Protein AF-A0A966W4J8-F1 (afdb_monomer_lite)

Structure (mmCIF, N/CA/C/O backbone):
data_AF-A0A966W4J8-F1
#
_entry.id   AF-A0A966W4J8-F1
#
loop_
_atom_site.group_PDB
_atom_site.id
_atom_site.type_symbol
_atom_site.label_atom_id
_atom_site.label_alt_id
_atom_site.label_comp_id
_atom_site.label_asym_id
_atom_site.label_entity_id
_atom_site.label_seq_id
_atom_site.pdbx_PDB_ins_code
_atom_site.Cartn_x
_atom_site.Cartn_y
_atom_site.Cartn_z
_atom_site.occupancy
_atom_site.B_iso_or_equiv
_atom_site.auth_seq_id
_atom_site.auth_comp_id
_atom_site.auth_asym_id
_atom_site.auth_atom_id
_atom_site.pdbx_PDB_model_num
ATOM 1 N N . VAL A 1 1 ? -9.037 -3.903 6.506 1.00 84.44 1 VAL A N 1
ATOM 2 C CA . VAL A 1 1 ? -7.996 -3.950 7.564 1.00 84.44 1 VAL A CA 1
ATOM 3 C C . VAL A 1 1 ? -6.829 -4.799 7.087 1.00 84.44 1 VAL A C 1
ATOM 5 O O . VAL A 1 1 ? -7.056 -5.684 6.264 1.00 84.44 1 VAL A O 1
ATOM 8 N N . ALA A 1 2 ? -5.599 -4.539 7.534 1.00 84.94 2 ALA A N 1
ATOM 9 C CA . ALA A 1 2 ? -4.499 -5.478 7.299 1.00 84.94 2 ALA A CA 1
ATOM 10 C C . ALA A 1 2 ? -4.605 -6.637 8.302 1.00 84.94 2 ALA A C 1
ATOM 12 O O . ALA A 1 2 ? -4.778 -6.396 9.495 1.00 84.94 2 ALA A O 1
ATOM 13 N N . ILE A 1 3 ? -4.542 -7.875 7.809 1.00 88.44 3 ILE A N 1
ATOM 14 C CA . ILE A 1 3 ? -4.668 -9.095 8.629 1.00 88.44 3 ILE A CA 1
ATOM 15 C C . ILE A 1 3 ? -3.350 -9.862 8.758 1.00 88.44 3 ILE A C 1
ATOM 17 O O . ILE A 1 3 ? -3.202 -10.679 9.659 1.00 88.44 3 ILE A O 1
ATOM 21 N N . ALA A 1 4 ? -2.409 -9.639 7.839 1.00 86.19 4 ALA A N 1
ATOM 22 C CA . ALA A 1 4 ? -1.103 -10.278 7.864 1.00 86.19 4 ALA A CA 1
ATOM 23 C C . ALA A 1 4 ? -0.075 -9.435 7.113 1.00 86.19 4 ALA A C 1
ATOM 25 O O . ALA A 1 4 ? -0.379 -8.853 6.067 1.00 86.19 4 ALA A O 1
ATOM 26 N N . SER A 1 5 ? 1.158 -9.444 7.603 1.00 85.62 5 SER A N 1
ATOM 27 C CA . SER A 1 5 ? 2.321 -8.872 6.942 1.00 85.62 5 SER A CA 1
ATOM 28 C C . SER A 1 5 ? 3.489 -9.846 7.067 1.00 85.62 5 SER A C 1
ATOM 30 O O . SER A 1 5 ? 3.725 -10.419 8.125 1.00 85.62 5 SER A O 1
ATOM 32 N N . GLU A 1 6 ? 4.191 -10.084 5.964 1.00 85.69 6 GLU A N 1
ATOM 33 C CA . GLU A 1 6 ? 5.346 -10.981 5.912 1.00 85.69 6 GLU A CA 1
ATOM 34 C C . GLU A 1 6 ? 6.441 -10.349 5.053 1.00 85.69 6 GLU A C 1
ATOM 36 O O . GLU A 1 6 ? 6.196 -9.988 3.898 1.00 85.69 6 GLU A O 1
ATOM 41 N N . MET A 1 7 ? 7.668 -10.267 5.569 1.00 83.88 7 MET A N 1
ATOM 42 C CA . MET A 1 7 ? 8.836 -9.998 4.731 1.00 83.88 7 MET A CA 1
ATOM 43 C C . MET A 1 7 ? 9.335 -11.297 4.106 1.00 83.88 7 MET A C 1
ATOM 45 O O . MET A 1 7 ? 9.585 -12.284 4.796 1.00 83.88 7 MET A O 1
ATOM 49 N N . LYS A 1 8 ? 9.472 -11.303 2.781 1.00 83.50 8 LYS A N 1
ATOM 50 C CA . LYS A 1 8 ? 9.943 -12.453 2.009 1.00 83.50 8 LYS A CA 1
ATOM 51 C C . LYS A 1 8 ? 11.072 -12.041 1.079 1.00 83.50 8 LYS A C 1
ATOM 53 O O . LYS A 1 8 ? 11.037 -10.984 0.456 1.00 83.50 8 LYS A O 1
ATOM 58 N N . ALA A 1 9 ? 12.064 -12.912 0.935 1.00 82.44 9 ALA A N 1
ATOM 59 C CA . ALA A 1 9 ? 13.085 -12.745 -0.088 1.00 82.44 9 ALA A CA 1
ATOM 60 C C . ALA A 1 9 ? 12.462 -12.925 -1.482 1.00 82.44 9 ALA A C 1
ATOM 62 O O . ALA A 1 9 ? 11.619 -13.799 -1.709 1.00 82.44 9 ALA A O 1
ATOM 63 N N . THR A 1 10 ? 12.879 -12.092 -2.431 1.00 76.94 10 THR A N 1
ATOM 64 C CA . THR A 1 10 ? 12.523 -12.238 -3.847 1.00 76.94 10 THR A CA 1
ATOM 65 C C . THR A 1 10 ? 13.011 -13.587 -4.378 1.00 76.94 10 THR A C 1
ATOM 67 O O . THR A 1 10 ? 13.993 -14.145 -3.894 1.00 76.94 10 THR A O 1
ATOM 70 N N . LYS A 1 11 ? 12.348 -14.119 -5.413 1.00 70.81 11 LYS A N 1
ATOM 71 C CA . LYS A 1 11 ? 12.659 -15.443 -5.988 1.00 70.81 11 LYS A CA 1
ATOM 72 C C . LYS A 1 11 ? 14.120 -15.578 -6.456 1.00 70.81 11 LYS A C 1
ATOM 74 O O . LYS A 1 11 ? 14.654 -16.679 -6.474 1.00 70.81 11 LYS A O 1
ATOM 79 N N . ASN A 1 12 ? 14.761 -14.454 -6.782 1.00 69.75 12 ASN A N 1
ATOM 80 C CA . ASN A 1 12 ? 16.168 -14.374 -7.174 1.00 69.75 12 ASN A CA 1
ATOM 81 C C . ASN A 1 12 ? 17.148 -14.187 -5.999 1.00 69.75 12 ASN A C 1
ATOM 83 O O . ASN A 1 12 ? 18.342 -14.086 -6.247 1.00 69.75 12 ASN A O 1
ATOM 87 N N . ASN A 1 13 ? 16.683 -14.095 -4.745 1.00 69.19 13 ASN A N 1
ATOM 88 C CA . ASN A 1 13 ? 17.488 -13.741 -3.561 1.00 69.19 13 ASN A CA 1
ATOM 89 C C . ASN A 1 13 ? 18.259 -12.404 -3.664 1.00 69.19 13 ASN A C 1
ATOM 91 O O . ASN A 1 13 ? 19.047 -12.066 -2.791 1.00 69.19 13 ASN A O 1
ATOM 95 N N . THR A 1 14 ? 18.012 -11.600 -4.698 1.00 72.94 14 THR A N 1
ATOM 96 C CA . THR A 1 14 ? 18.672 -10.305 -4.932 1.00 72.94 14 THR A CA 1
ATOM 97 C C . THR A 1 14 ? 17.983 -9.141 -4.217 1.00 72.94 14 THR A C 1
ATOM 99 O O . THR A 1 14 ? 18.297 -7.982 -4.475 1.00 72.94 14 THR A O 1
ATOM 102 N N . GLY A 1 15 ? 16.990 -9.423 -3.377 1.00 79.44 15 GLY A N 1
ATOM 103 C CA . GLY A 1 15 ? 16.135 -8.413 -2.770 1.00 79.44 15 GLY A CA 1
ATOM 104 C C . GLY A 1 15 ? 15.061 -9.009 -1.872 1.00 79.44 15 GLY A C 1
ATOM 105 O O . GLY A 1 15 ? 14.873 -10.227 -1.844 1.00 79.44 15 GLY A O 1
ATOM 106 N N . GLU A 1 16 ? 14.331 -8.141 -1.185 1.00 85.50 16 GLU A N 1
ATOM 107 C CA . GLU A 1 16 ? 13.323 -8.453 -0.171 1.00 85.50 16 GLU A CA 1
ATOM 108 C C . GLU A 1 16 ? 12.041 -7.675 -0.496 1.00 85.50 16 GLU A C 1
ATOM 110 O O . GLU A 1 16 ? 12.084 -6.496 -0.864 1.00 85.50 16 GLU A O 1
ATOM 115 N N . TYR A 1 17 ? 10.887 -8.323 -0.369 1.00 87.50 17 TYR A N 1
ATOM 116 C CA . TYR A 1 17 ? 9.582 -7.697 -0.527 1.00 87.50 17 TYR A CA 1
ATOM 117 C C . TYR A 1 17 ? 8.729 -7.907 0.719 1.00 87.50 17 TYR A C 1
ATOM 119 O O . TYR A 1 17 ? 8.736 -8.970 1.336 1.00 87.50 17 TYR A O 1
ATOM 127 N N . LEU A 1 18 ? 7.964 -6.881 1.068 1.00 86.75 18 LEU A N 1
ATOM 128 C CA . LEU A 1 18 ? 6.943 -6.945 2.095 1.00 86.75 18 LEU A CA 1
ATOM 129 C C . LEU A 1 18 ? 5.626 -7.341 1.429 1.00 86.75 18 LEU A C 1
ATOM 131 O O . LEU A 1 18 ? 5.128 -6.633 0.550 1.00 86.75 18 LEU A O 1
ATOM 135 N N . GLN A 1 19 ? 5.075 -8.482 1.822 1.00 88.19 19 GLN A N 1
ATOM 136 C CA . GLN A 1 19 ? 3.742 -8.904 1.423 1.00 88.19 19 GLN A CA 1
ATOM 137 C C . GLN A 1 19 ? 2.751 -8.537 2.521 1.00 88.19 19 GLN A C 1
ATOM 139 O O . GLN A 1 19 ? 2.882 -9.004 3.648 1.00 88.19 19 GLN A O 1
ATOM 144 N N . ILE A 1 20 ? 1.749 -7.732 2.183 1.00 87.69 20 ILE A N 1
ATOM 145 C CA . ILE A 1 20 ? 0.673 -7.343 3.092 1.00 87.69 20 ILE A CA 1
ATOM 146 C C . ILE A 1 20 ? -0.626 -7.951 2.574 1.00 87.69 20 ILE A C 1
ATOM 148 O O . ILE A 1 20 ? -0.943 -7.858 1.387 1.00 87.69 20 ILE A O 1
ATOM 152 N N . THR A 1 21 ? -1.373 -8.593 3.464 1.00 89.56 21 THR A N 1
ATOM 153 C CA . THR A 1 21 ? -2.702 -9.123 3.170 1.00 89.56 21 THR A CA 1
ATOM 154 C C . THR A 1 21 ? -3.736 -8.228 3.822 1.00 89.56 21 THR A C 1
ATOM 156 O O . THR A 1 21 ? -3.794 -8.111 5.047 1.00 89.56 21 THR A O 1
ATOM 159 N N . PHE A 1 22 ? -4.569 -7.616 2.993 1.00 87.88 22 PHE A N 1
ATOM 160 C CA . PHE A 1 22 ? -5.716 -6.839 3.424 1.00 87.88 22 PHE A CA 1
ATOM 161 C C . PHE A 1 22 ? -6.986 -7.669 3.293 1.00 87.88 22 PHE A C 1
ATOM 163 O O . PHE A 1 22 ? -7.190 -8.360 2.297 1.00 87.88 22 PHE A O 1
ATOM 170 N N . GLU A 1 23 ? -7.862 -7.565 4.280 1.00 88.62 23 GLU A N 1
ATOM 171 C CA . GLU A 1 23 ? -9.215 -8.100 4.215 1.00 88.62 23 GLU A CA 1
ATOM 172 C C . GLU A 1 23 ? -10.223 -6.952 4.164 1.00 88.62 23 GLU A C 1
ATOM 174 O O . GLU A 1 23 ? -10.151 -5.986 4.940 1.00 88.62 23 GLU A O 1
ATOM 179 N N . ILE A 1 24 ? -11.158 -7.052 3.219 1.00 85.12 24 ILE A N 1
ATOM 180 C CA . ILE A 1 24 ? -12.271 -6.114 3.096 1.00 85.12 24 ILE A CA 1
ATOM 181 C C . ILE A 1 24 ? -13.315 -6.486 4.151 1.00 85.12 24 ILE A C 1
ATOM 183 O O . ILE A 1 24 ? -13.979 -7.514 4.044 1.00 85.12 24 ILE A O 1
ATOM 187 N N . VAL A 1 25 ? -13.464 -5.644 5.171 1.00 83.38 25 VAL A N 1
ATOM 188 C CA . VAL A 1 25 ? -14.411 -5.857 6.282 1.00 83.38 25 VAL A CA 1
ATOM 189 C C . VAL A 1 25 ? -15.786 -5.237 6.024 1.00 83.38 25 VAL A C 1
ATOM 191 O O . VAL A 1 25 ? -16.782 -5.693 6.586 1.00 83.38 25 VAL A O 1
ATOM 194 N N . GLU A 1 26 ? -15.857 -4.248 5.131 1.00 76.19 26 GLU A N 1
ATOM 195 C CA . GLU A 1 26 ? -17.059 -3.471 4.817 1.00 76.19 26 GLU A CA 1
ATOM 196 C C . GLU A 1 26 ? -17.181 -3.213 3.306 1.00 76.19 26 GLU A C 1
ATOM 198 O O . GLU A 1 26 ? -16.177 -3.128 2.598 1.00 76.19 26 GLU A O 1
ATOM 203 N N . GLY A 1 27 ? -18.418 -3.089 2.812 1.00 77.62 27 GLY A N 1
ATOM 204 C CA . GLY A 1 27 ? -18.742 -2.846 1.400 1.00 77.62 27 GLY A CA 1
ATOM 205 C C . GLY A 1 27 ? -19.218 -4.084 0.629 1.00 77.62 27 GLY A C 1
ATOM 206 O O . GLY A 1 27 ? -19.323 -5.185 1.167 1.00 77.62 27 GLY A O 1
ATOM 207 N N . GLU A 1 28 ? -19.493 -3.902 -0.665 1.00 76.62 28 GLU A N 1
ATOM 208 C CA . GLU A 1 28 ? -20.037 -4.937 -1.570 1.00 76.62 28 GLU A CA 1
ATOM 209 C C . GLU A 1 28 ? -19.075 -6.122 -1.800 1.00 76.62 28 GLU A C 1
ATOM 211 O O . GLU A 1 28 ? -19.445 -7.185 -2.295 1.00 76.62 28 GLU A O 1
ATOM 216 N N . HIS A 1 29 ? -17.808 -5.957 -1.425 1.00 78.75 29 HIS A N 1
ATOM 217 C CA . HIS A 1 29 ? -16.749 -6.951 -1.596 1.00 78.75 29 HIS A CA 1
ATOM 218 C C . HIS A 1 29 ? -16.209 -7.488 -0.265 1.00 78.75 29 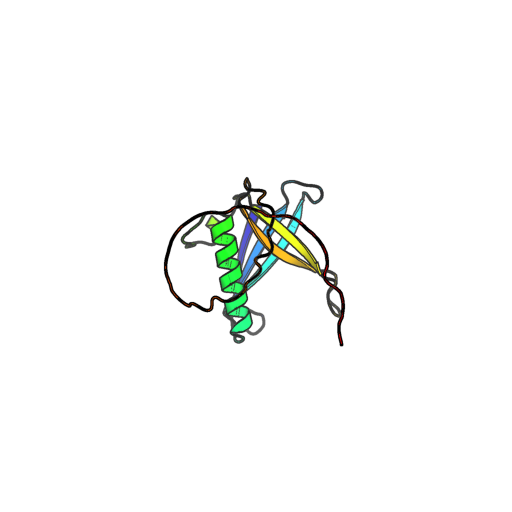HIS A C 1
ATOM 220 O O . HIS A 1 29 ? -15.077 -7.976 -0.207 1.00 78.75 29 HIS A O 1
ATOM 226 N N . LYS A 1 30 ? -17.016 -7.409 0.800 1.00 84.44 30 LYS A N 1
ATOM 227 C CA . LYS A 1 30 ? -16.682 -7.939 2.125 1.00 84.44 30 LYS A CA 1
ATOM 228 C C . LYS A 1 30 ? -16.229 -9.405 2.061 1.00 84.44 30 LYS A C 1
ATOM 230 O O . LYS A 1 30 ? -16.829 -10.224 1.370 1.00 84.44 30 LYS A O 1
ATOM 235 N N . GLY A 1 31 ? -15.166 -9.728 2.796 1.00 81.69 31 GLY A N 1
ATOM 236 C CA . GLY A 1 31 ? -14.564 -11.062 2.867 1.00 81.69 31 GLY A CA 1
ATOM 237 C C . GLY A 1 31 ? -13.561 -11.373 1.752 1.00 81.69 31 GLY A C 1
ATOM 238 O O . GLY A 1 31 ? -12.950 -12.442 1.765 1.00 81.69 31 GLY A O 1
ATOM 239 N N . ARG A 1 32 ? -13.343 -10.463 0.790 1.00 85.56 32 ARG A N 1
ATOM 240 C CA . ARG A 1 32 ? -12.256 -10.620 -0.185 1.00 85.56 32 ARG A CA 1
ATOM 241 C C . ARG A 1 32 ? -10.911 -10.268 0.443 1.00 85.56 32 ARG A C 1
ATOM 243 O O . ARG A 1 32 ? -10.780 -9.273 1.158 1.00 85.56 32 ARG A O 1
ATOM 250 N N . LYS A 1 33 ? -9.908 -11.078 0.107 1.00 86.69 33 LYS A N 1
ATOM 251 C CA . LYS A 1 33 ? -8.511 -10.873 0.488 1.00 86.69 33 LYS A CA 1
ATOM 252 C C . LYS A 1 33 ? -7.763 -10.231 -0.667 1.00 86.69 33 LYS A C 1
ATOM 254 O O . LYS A 1 33 ? -7.797 -10.736 -1.787 1.00 86.69 33 LYS A O 1
ATOM 259 N N . ILE A 1 34 ? -7.100 -9.123 -0.383 1.00 86.25 34 ILE A N 1
ATOM 260 C CA . ILE A 1 34 ? -6.279 -8.377 -1.326 1.00 86.25 34 ILE A CA 1
ATOM 261 C C . ILE A 1 34 ? -4.832 -8.540 -0.892 1.00 86.25 34 ILE A C 1
ATOM 263 O O . ILE A 1 34 ? -4.479 -8.264 0.253 1.00 86.25 34 ILE A O 1
ATOM 267 N N . PHE A 1 35 ? -4.000 -9.007 -1.814 1.00 86.56 35 PHE A N 1
ATOM 268 C CA . PHE A 1 35 ? -2.585 -9.229 -1.564 1.00 86.56 35 PHE A CA 1
ATOM 269 C C . PHE A 1 35 ? -1.786 -8.118 -2.219 1.00 86.56 35 PHE A C 1
ATOM 271 O O . PHE A 1 35 ? -1.840 -7.935 -3.434 1.00 86.56 35 PHE A O 1
ATOM 278 N N . GLU A 1 36 ? -1.006 -7.416 -1.416 1.00 85.31 36 GLU A N 1
ATOM 279 C CA . GLU A 1 36 ? -0.104 -6.380 -1.878 1.00 85.31 36 GLU A CA 1
ATOM 280 C C . GLU A 1 36 ? 1.341 -6.812 -1.674 1.00 85.31 36 GLU A C 1
ATOM 282 O O . GLU A 1 36 ? 1.703 -7.334 -0.622 1.00 85.31 36 GLU A O 1
ATOM 287 N N . ARG A 1 37 ? 2.180 -6.599 -2.689 1.00 86.50 37 ARG A N 1
ATOM 288 C CA . ARG A 1 37 ? 3.611 -6.906 -2.638 1.00 86.50 37 ARG A CA 1
ATOM 289 C C . ARG A 1 37 ? 4.411 -5.642 -2.896 1.00 86.50 37 ARG A C 1
ATOM 291 O O . ARG A 1 37 ? 4.431 -5.125 -4.013 1.00 86.50 37 ARG A O 1
ATOM 298 N N . LEU A 1 38 ? 5.095 -5.176 -1.862 1.00 84.75 38 LEU A N 1
ATOM 299 C CA . LEU A 1 38 ? 5.947 -3.996 -1.882 1.00 84.75 38 LEU A CA 1
ATOM 300 C C . LEU A 1 38 ? 7.401 -4.450 -1.956 1.00 84.75 38 LEU A C 1
ATOM 302 O O . LEU A 1 38 ? 7.930 -5.014 -1.005 1.00 84.75 38 LEU A O 1
ATOM 306 N N . ASN A 1 39 ? 8.057 -4.226 -3.091 1.00 85.44 39 ASN A N 1
ATOM 307 C CA . ASN A 1 39 ? 9.463 -4.587 -3.279 1.00 85.44 39 ASN A CA 1
ATOM 308 C C . ASN A 1 39 ? 10.368 -3.546 -2.607 1.00 85.44 39 ASN A C 1
ATOM 310 O O . ASN A 1 39 ? 10.847 -2.631 -3.269 1.00 85.44 39 ASN A O 1
ATOM 314 N N . ILE A 1 40 ? 10.562 -3.673 -1.293 1.00 82.75 40 ILE A N 1
ATOM 315 C CA . ILE A 1 40 ? 11.337 -2.723 -0.480 1.00 82.75 40 ILE A CA 1
ATOM 316 C C . ILE A 1 40 ? 12.815 -2.725 -0.880 1.00 82.75 40 ILE A C 1
ATOM 318 O O . ILE A 1 40 ? 13.456 -1.677 -0.882 1.00 82.75 40 ILE A O 1
ATOM 322 N N . ARG A 1 41 ? 13.347 -3.895 -1.245 1.00 80.50 41 ARG A N 1
ATOM 323 C CA . ARG A 1 41 ? 14.704 -4.052 -1.767 1.00 80.50 41 ARG A CA 1
ATOM 324 C C . ARG A 1 41 ? 14.679 -4.835 -3.060 1.00 80.50 41 ARG A C 1
ATOM 326 O O . ARG A 1 41 ? 14.215 -5.973 -3.094 1.00 80.50 41 ARG A O 1
ATOM 333 N N . ASN A 1 42 ? 15.192 -4.241 -4.125 1.00 80.31 42 ASN A N 1
ATOM 334 C CA . ASN A 1 42 ? 15.275 -4.882 -5.431 1.00 80.31 42 ASN A CA 1
ATOM 335 C C . ASN A 1 42 ? 16.426 -4.281 -6.240 1.00 80.31 42 ASN A C 1
ATOM 337 O O . ASN A 1 42 ? 16.759 -3.114 -6.079 1.00 80.31 42 ASN A O 1
ATOM 341 N N . ALA A 1 43 ? 16.981 -5.038 -7.186 1.00 79.94 43 ALA A N 1
ATOM 342 C CA . ALA A 1 43 ? 18.018 -4.521 -8.081 1.00 79.94 43 ALA A CA 1
ATOM 343 C C . ALA A 1 43 ? 17.527 -3.323 -8.924 1.00 79.94 43 ALA A C 1
ATOM 345 O O . ALA A 1 43 ? 18.314 -2.466 -9.322 1.00 79.94 43 ALA A O 1
ATOM 346 N N . ASN A 1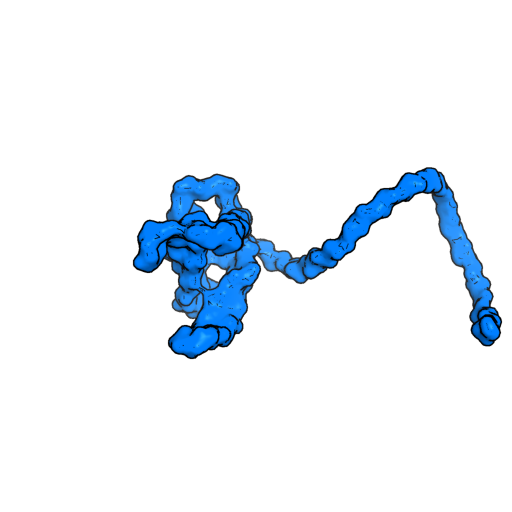 44 ? 16.218 -3.250 -9.195 1.00 83.94 44 ASN A N 1
ATOM 347 C CA . ASN A 1 44 ? 15.611 -2.138 -9.913 1.00 83.94 44 ASN A CA 1
ATOM 348 C C . ASN A 1 44 ? 15.189 -1.012 -8.952 1.00 83.94 44 ASN A C 1
ATOM 350 O O . ASN A 1 44 ? 14.151 -1.106 -8.291 1.00 83.94 44 ASN A O 1
ATOM 354 N N . LYS A 1 45 ? 15.949 0.089 -8.975 1.00 85.75 45 LYS A N 1
ATOM 355 C CA . LYS A 1 45 ? 15.701 1.312 -8.194 1.00 85.75 45 LYS A CA 1
ATOM 356 C C . LYS A 1 45 ? 14.301 1.900 -8.372 1.00 85.75 45 LYS A C 1
ATOM 358 O O . LYS A 1 45 ? 13.752 2.448 -7.423 1.00 85.75 45 LYS A O 1
ATOM 363 N N . THR A 1 46 ? 13.697 1.778 -9.555 1.00 86.94 46 THR A N 1
ATOM 364 C CA . THR A 1 46 ? 12.333 2.274 -9.798 1.00 86.94 46 THR A CA 1
ATOM 365 C C . THR A 1 46 ? 11.303 1.497 -8.983 1.00 86.94 46 THR A C 1
ATOM 367 O O . THR A 1 46 ? 10.370 2.085 -8.447 1.00 86.94 46 THR A O 1
ATOM 370 N N . ALA A 1 47 ? 11.475 0.179 -8.858 1.00 82.56 47 ALA A N 1
ATOM 371 C CA . ALA A 1 47 ? 10.577 -0.645 -8.056 1.00 82.56 47 ALA A CA 1
ATOM 372 C C . ALA A 1 47 ? 10.719 -0.338 -6.557 1.00 82.56 47 ALA A C 1
ATOM 374 O O . ALA A 1 47 ? 9.702 -0.263 -5.870 1.00 82.56 47 ALA A O 1
ATOM 375 N N . GLU A 1 48 ? 11.951 -0.113 -6.085 1.00 86.81 48 GLU A N 1
ATOM 376 C CA . GLU A 1 48 ? 12.226 0.299 -4.700 1.00 86.81 48 GLU A CA 1
ATOM 377 C C . GLU A 1 48 ? 11.576 1.653 -4.376 1.00 86.81 48 GLU A C 1
ATOM 379 O O . GLU A 1 48 ? 10.880 1.776 -3.371 1.00 86.81 48 GLU A O 1
ATOM 384 N N . ASP A 1 49 ? 11.735 2.660 -5.244 1.00 88.44 49 ASP A N 1
ATOM 385 C CA . ASP A 1 49 ? 11.139 3.991 -5.045 1.00 88.44 49 ASP A CA 1
ATOM 386 C C . ASP A 1 49 ? 9.603 3.935 -5.030 1.00 88.44 49 ASP A C 1
ATOM 388 O O . ASP A 1 49 ? 8.975 4.518 -4.143 1.00 88.44 49 ASP A O 1
ATOM 392 N N . ILE A 1 50 ? 8.988 3.170 -5.941 1.00 86.62 50 ILE A N 1
ATOM 393 C CA . ILE A 1 50 ? 7.535 2.952 -5.930 1.00 86.62 50 ILE A CA 1
ATOM 394 C C . ILE A 1 50 ? 7.110 2.277 -4.623 1.00 86.62 50 ILE A C 1
ATOM 396 O O . ILE A 1 50 ? 6.186 2.755 -3.970 1.00 86.62 50 ILE A O 1
ATOM 400 N N . ALA A 1 51 ? 7.795 1.209 -4.203 1.00 86.75 51 ALA A N 1
ATOM 401 C CA . ALA A 1 51 ? 7.462 0.498 -2.974 1.00 86.75 51 ALA A CA 1
ATOM 402 C C . ALA A 1 51 ? 7.589 1.396 -1.734 1.00 86.75 51 ALA A C 1
ATOM 404 O O . ALA A 1 51 ? 6.692 1.399 -0.892 1.00 86.75 51 ALA A O 1
ATOM 405 N N . GLN A 1 52 ? 8.645 2.210 -1.649 1.00 86.56 52 GLN A N 1
ATOM 406 C CA . GLN A 1 52 ? 8.860 3.137 -0.539 1.00 86.56 52 GLN A CA 1
ATOM 407 C C . GLN A 1 52 ? 7.791 4.238 -0.499 1.00 86.56 52 GLN A C 1
ATOM 409 O O . GLN A 1 52 ? 7.294 4.586 0.579 1.00 86.56 52 GLN A O 1
ATOM 414 N N . ARG A 1 53 ? 7.403 4.781 -1.662 1.00 87.88 53 ARG A N 1
ATOM 415 C CA . ARG A 1 53 ? 6.314 5.767 -1.771 1.00 87.88 53 ARG A CA 1
ATOM 416 C C . ARG A 1 53 ? 4.987 5.170 -1.329 1.00 87.88 53 ARG A C 1
ATOM 418 O O . ARG A 1 53 ? 4.283 5.794 -0.537 1.00 87.88 53 ARG A O 1
ATOM 425 N N . THR A 1 54 ? 4.682 3.963 -1.793 1.00 86.25 54 THR A N 1
ATOM 426 C CA . THR A 1 54 ? 3.460 3.234 -1.447 1.00 86.25 54 THR A CA 1
ATOM 427 C C . THR A 1 54 ? 3.407 2.903 0.043 1.00 86.25 54 THR A C 1
ATOM 429 O O . THR A 1 54 ? 2.415 3.218 0.696 1.00 86.25 54 THR A O 1
ATOM 432 N N . LEU A 1 55 ? 4.498 2.387 0.619 1.00 85.00 55 LEU A N 1
ATOM 433 C CA . LEU A 1 55 ? 4.609 2.150 2.061 1.00 85.00 55 LEU A CA 1
ATOM 434 C C . LEU A 1 55 ? 4.383 3.445 2.849 1.00 85.00 55 LEU A C 1
ATOM 436 O O . LEU A 1 55 ? 3.619 3.474 3.807 1.00 85.00 55 LEU A O 1
ATOM 440 N N . SER A 1 56 ? 4.982 4.549 2.402 1.00 85.75 56 SER A N 1
ATOM 441 C CA . SER A 1 56 ? 4.809 5.848 3.053 1.00 85.75 56 SER A CA 1
ATOM 442 C C . SER A 1 56 ? 3.375 6.385 2.937 1.00 85.75 56 SER A C 1
ATOM 444 O O . SER A 1 56 ? 2.937 7.145 3.802 1.00 85.75 56 SER A O 1
ATOM 446 N N . ALA A 1 57 ? 2.646 6.059 1.867 1.00 85.44 57 ALA A N 1
ATOM 447 C CA . ALA A 1 57 ? 1.233 6.408 1.716 1.00 85.44 57 ALA A CA 1
ATOM 448 C C . ALA A 1 57 ? 0.355 5.566 2.651 1.00 85.44 57 ALA A C 1
ATOM 450 O O . ALA A 1 57 ? -0.501 6.121 3.338 1.00 85.44 57 ALA A O 1
ATOM 451 N N . LEU A 1 58 ? 0.633 4.263 2.747 1.00 84.38 58 LEU A N 1
ATOM 452 C CA . LEU A 1 58 ? -0.035 3.357 3.677 1.00 84.38 58 LEU A CA 1
ATOM 453 C C . LEU A 1 58 ? 0.173 3.799 5.132 1.00 84.38 58 LEU A C 1
ATOM 455 O O . LEU A 1 58 ? -0.804 3.971 5.852 1.00 84.38 58 LEU A O 1
ATOM 459 N N . CYS A 1 59 ? 1.411 4.081 5.547 1.00 84.12 59 CYS A N 1
ATOM 460 C CA . CYS A 1 59 ? 1.718 4.567 6.897 1.00 84.12 59 CYS A CA 1
ATOM 461 C C . CYS A 1 59 ? 0.926 5.836 7.254 1.00 84.12 59 CYS A C 1
ATOM 463 O O . CYS A 1 59 ? 0.360 5.937 8.341 1.00 84.12 59 CYS A O 1
ATOM 465 N N . ARG A 1 60 ? 0.807 6.784 6.312 1.00 83.94 60 ARG A N 1
ATOM 466 C CA . ARG A 1 60 ? -0.005 8.000 6.497 1.00 83.94 60 ARG A CA 1
ATOM 467 C C . ARG A 1 60 ? -1.501 7.708 6.589 1.00 83.94 60 ARG A C 1
ATOM 469 O O . ARG A 1 60 ? -2.175 8.348 7.385 1.00 83.94 60 ARG A O 1
ATOM 476 N N . ALA A 1 61 ? -2.011 6.768 5.796 1.00 83.31 61 ALA A N 1
ATOM 477 C CA . ALA A 1 61 ? -3.418 6.372 5.834 1.00 83.31 61 ALA A CA 1
ATOM 478 C C . ALA A 1 61 ? -3.781 5.627 7.127 1.00 83.31 61 ALA A C 1
ATOM 480 O O . ALA A 1 61 ? -4.885 5.789 7.633 1.00 83.31 61 ALA A O 1
ATOM 481 N N . VAL A 1 62 ? -2.848 4.848 7.674 1.00 82.25 62 VAL A N 1
ATOM 482 C CA . VAL A 1 62 ? -3.003 4.139 8.952 1.00 82.25 62 VAL A CA 1
ATOM 483 C C . VAL A 1 62 ? -2.789 5.078 10.154 1.00 82.25 62 VAL A C 1
ATOM 485 O O . VAL A 1 62 ? -3.293 4.819 11.240 1.00 82.25 62 VAL A O 1
ATOM 488 N N . GLY A 1 63 ? -2.078 6.196 9.970 1.00 79.19 63 GLY A N 1
ATOM 489 C CA . GLY A 1 63 ? -1.755 7.149 11.040 1.00 79.19 63 GLY A CA 1
ATOM 490 C C . GLY A 1 63 ? -0.465 6.823 11.804 1.00 79.19 63 GLY A C 1
ATOM 491 O O . GLY A 1 63 ? -0.193 7.421 12.843 1.00 79.19 63 GLY A O 1
ATOM 492 N N . VAL A 1 64 ? 0.358 5.907 11.288 1.00 77.62 64 VAL A N 1
ATOM 493 C CA . VAL A 1 64 ? 1.640 5.510 11.887 1.00 77.62 64 VAL A CA 1
ATOM 494 C C . VAL A 1 64 ? 2.762 6.325 11.239 1.00 77.62 64 VAL A C 1
ATOM 496 O O . VAL A 1 64 ? 3.101 6.121 10.077 1.00 77.62 64 VAL A O 1
ATOM 499 N N . MET A 1 65 ? 3.345 7.281 11.970 1.00 70.69 65 MET A N 1
ATOM 500 C CA . MET A 1 65 ? 4.411 8.152 11.435 1.00 70.69 65 MET A CA 1
ATOM 501 C C . MET A 1 65 ? 5.783 7.467 11.359 1.00 70.69 65 MET A C 1
ATOM 503 O O . MET A 1 65 ? 6.595 7.819 10.504 1.00 70.69 65 MET A O 1
ATOM 507 N N . GLN A 1 66 ? 6.040 6.494 12.234 1.00 67.00 66 GLN A N 1
ATOM 508 C CA . GLN A 1 66 ? 7.230 5.647 12.210 1.00 67.00 66 GLN A CA 1
ATOM 509 C C . GLN A 1 66 ? 6.783 4.196 12.317 1.00 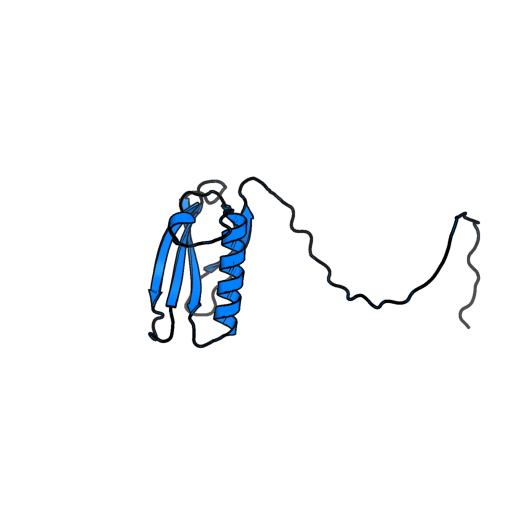67.00 66 GLN A C 1
ATOM 511 O O . GLN A 1 66 ? 6.265 3.778 13.348 1.00 67.00 66 GLN A O 1
ATOM 516 N N . LEU A 1 67 ? 6.946 3.458 11.223 1.00 66.94 67 LEU A N 1
ATOM 517 C CA . LEU A 1 67 ? 6.709 2.026 11.194 1.00 66.94 67 LEU A CA 1
ATOM 518 C C . LEU A 1 67 ? 7.976 1.332 11.696 1.00 66.94 67 LEU A C 1
ATOM 520 O O . LEU A 1 67 ? 8.968 1.291 10.968 1.00 66.94 67 LEU A O 1
ATOM 524 N N . SER A 1 68 ? 7.942 0.831 12.926 1.00 70.00 68 SER A N 1
ATOM 525 C CA . SER A 1 68 ? 9.012 -0.020 13.461 1.00 70.00 68 SER A CA 1
ATOM 526 C C . SER A 1 68 ? 8.712 -1.490 13.198 1.00 70.00 68 SER A C 1
ATOM 528 O O . SER A 1 68 ? 9.621 -2.243 12.864 1.00 70.00 68 SER A O 1
ATOM 530 N N . ASP A 1 69 ? 7.434 -1.863 13.282 1.00 73.94 69 ASP A N 1
ATOM 531 C CA . ASP A 1 69 ? 6.969 -3.231 13.086 1.00 73.94 69 ASP A CA 1
ATOM 532 C C . ASP A 1 69 ? 5.787 -3.280 12.120 1.00 73.94 69 ASP A C 1
ATOM 534 O O . ASP A 1 69 ? 4.872 -2.454 12.191 1.00 73.94 69 ASP A O 1
ATOM 538 N N . SER A 1 70 ? 5.784 -4.248 11.201 1.00 72.25 70 SER A N 1
ATOM 539 C CA . SER A 1 70 ? 4.718 -4.363 10.196 1.00 72.25 70 SER A CA 1
ATOM 540 C C . SER A 1 70 ? 3.372 -4.754 10.814 1.00 72.25 70 SER A C 1
ATOM 542 O O . SER A 1 70 ? 2.322 -4.425 10.259 1.00 72.25 70 SER A O 1
ATOM 544 N N . GLU A 1 71 ? 3.396 -5.357 12.005 1.00 76.50 71 GLU A N 1
ATOM 545 C CA . GLU A 1 71 ? 2.210 -5.657 12.812 1.00 76.50 71 GLU A CA 1
ATOM 546 C C . GLU A 1 71 ? 1.469 -4.401 13.284 1.00 76.50 71 GLU A C 1
ATOM 548 O O . GLU A 1 71 ? 0.261 -4.451 13.496 1.00 76.50 71 GLU A O 1
ATOM 553 N N . GLN A 1 72 ? 2.140 -3.246 13.370 1.00 77.12 72 GLN A N 1
ATOM 554 C CA . GLN A 1 72 ? 1.493 -1.981 13.744 1.00 77.12 72 GLN A CA 1
ATOM 555 C C . GLN A 1 72 ? 0.481 -1.493 12.698 1.00 77.12 72 GLN A C 1
ATOM 557 O O . GLN A 1 72 ? -0.291 -0.581 12.975 1.00 77.12 72 GLN A O 1
ATOM 562 N N . LEU A 1 73 ? 0.496 -2.064 11.489 1.00 77.62 73 LEU A N 1
ATOM 563 C CA . LEU A 1 73 ? -0.483 -1.774 10.440 1.00 77.62 73 LEU A CA 1
ATOM 564 C C . LEU A 1 73 ? -1.737 -2.653 10.561 1.00 77.62 73 LEU A C 1
ATOM 566 O O . LEU A 1 73 ? -2.724 -2.396 9.868 1.00 77.62 73 LEU A O 1
ATOM 570 N N . HIS A 1 74 ? -1.690 -3.711 11.377 1.00 83.00 74 HIS A N 1
ATOM 571 C CA . HIS A 1 74 ? -2.780 -4.672 11.512 1.00 83.00 74 HIS A CA 1
ATOM 572 C C . HIS A 1 74 ? -3.953 -4.093 12.301 1.00 83.00 74 HIS A C 1
ATOM 574 O O . HIS A 1 74 ? -3.785 -3.197 13.121 1.00 83.00 74 HIS A O 1
ATOM 580 N N . ASP A 1 75 ? -5.150 -4.609 12.019 1.00 76.88 75 ASP A N 1
ATOM 581 C CA . ASP A 1 75 ? -6.414 -4.245 12.684 1.00 76.88 75 ASP A CA 1
ATOM 582 C C . ASP A 1 75 ? -6.869 -2.780 12.518 1.00 76.88 75 ASP A C 1
ATOM 584 O O . ASP A 1 75 ? -7.962 -2.404 12.929 1.00 76.88 75 ASP A O 1
ATOM 588 N N . ILE A 1 76 ? -6.093 -1.945 11.823 1.00 81.75 76 ILE A N 1
ATOM 589 C CA . ILE A 1 76 ? -6.465 -0.550 11.589 1.00 81.75 76 ILE A CA 1
ATOM 590 C C . ILE A 1 76 ? -7.328 -0.449 10.319 1.00 81.75 76 ILE A C 1
ATOM 592 O O . ILE A 1 76 ? -6.948 -0.951 9.247 1.00 81.75 76 ILE A O 1
ATOM 596 N N . PRO A 1 77 ? -8.516 0.180 10.399 1.00 81.69 77 PRO A N 1
ATOM 597 C CA . PRO A 1 77 ? -9.364 0.379 9.237 1.00 81.69 77 PRO A CA 1
ATOM 598 C C . PRO A 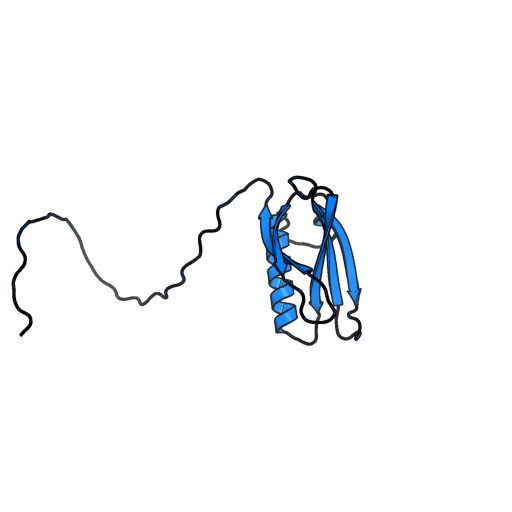1 77 ? -8.734 1.410 8.292 1.00 81.69 77 PRO A C 1
ATOM 600 O O . PRO A 1 77 ? -8.380 2.522 8.678 1.00 81.69 77 PRO A O 1
ATOM 603 N N . VAL A 1 78 ? -8.613 1.033 7.019 1.00 83.25 78 VAL A N 1
ATOM 604 C CA . VAL A 1 78 ? -8.123 1.890 5.933 1.00 83.25 78 VAL A CA 1
ATOM 605 C C . VAL A 1 78 ? -9.004 1.726 4.707 1.00 83.25 78 VAL A C 1
ATOM 607 O O . VAL A 1 78 ? -9.482 0.627 4.415 1.00 83.25 78 VAL A O 1
ATOM 610 N N . THR A 1 79 ? -9.190 2.818 3.975 1.00 84.00 79 THR A N 1
ATOM 611 C CA . THR A 1 79 ? -9.866 2.817 2.679 1.00 84.00 79 THR A CA 1
ATOM 612 C C . THR A 1 79 ? -8.828 2.577 1.589 1.00 84.00 79 THR A C 1
ATOM 614 O O . THR A 1 79 ? -7.832 3.300 1.509 1.00 84.00 79 THR A O 1
ATOM 617 N N . LEU A 1 80 ? -9.053 1.559 0.759 1.00 84.06 80 LEU A N 1
ATOM 618 C CA . LEU A 1 80 ? -8.169 1.177 -0.342 1.00 84.06 80 LEU A CA 1
ATOM 619 C C . LEU A 1 80 ? -8.871 1.461 -1.668 1.00 84.06 80 LEU A C 1
ATOM 621 O O . LEU A 1 80 ? -9.971 0.962 -1.904 1.00 84.06 80 LEU A O 1
ATOM 625 N N . GLU A 1 81 ? -8.228 2.220 -2.551 1.00 83.31 81 GLU A N 1
ATOM 626 C CA . GLU A 1 81 ? -8.687 2.358 -3.932 1.00 83.31 81 GLU A CA 1
ATOM 627 C C . GLU A 1 81 ? -8.105 1.201 -4.745 1.00 83.31 81 GLU A C 1
ATOM 629 O O . GLU A 1 81 ? -6.899 1.148 -4.978 1.00 83.31 81 GLU A O 1
ATOM 634 N N . ILE A 1 82 ? -8.946 0.245 -5.144 1.00 83.06 82 ILE A N 1
ATOM 635 C CA . ILE A 1 82 ? -8.523 -0.952 -5.878 1.00 83.06 82 ILE A CA 1
ATOM 636 C C . ILE A 1 82 ? -8.945 -0.808 -7.337 1.00 83.06 82 ILE A C 1
ATOM 638 O O . ILE A 1 82 ? -10.130 -0.687 -7.640 1.00 83.06 82 ILE A O 1
ATOM 642 N N . ALA A 1 83 ? -7.979 -0.882 -8.247 1.00 80.31 83 ALA A N 1
ATOM 643 C CA . ALA A 1 83 ? -8.226 -1.098 -9.662 1.00 80.31 83 ALA A CA 1
ATOM 644 C C . ALA A 1 83 ? -8.044 -2.583 -9.985 1.00 80.31 83 ALA A C 1
ATOM 646 O O . ALA A 1 83 ? -7.095 -3.221 -9.528 1.00 80.31 83 ALA A O 1
ATOM 647 N N . VAL A 1 84 ? -8.953 -3.141 -10.777 1.00 81.88 84 VAL A N 1
ATOM 648 C CA . VAL A 1 84 ? -8.753 -4.459 -11.378 1.00 81.88 84 VAL A CA 1
ATOM 649 C C . VAL A 1 84 ? -8.052 -4.224 -12.704 1.00 81.88 84 VAL A C 1
ATOM 651 O O . VAL A 1 84 ? -8.630 -3.619 -13.604 1.00 81.88 84 VAL A O 1
ATOM 654 N N . GLU A 1 85 ? -6.798 -4.648 -12.805 1.00 76.62 85 GLU A N 1
ATOM 655 C CA . GLU A 1 85 ? -6.078 -4.632 -14.074 1.00 76.62 85 GLU A CA 1
ATOM 656 C C . GLU A 1 85 ? -6.167 -6.018 -14.708 1.00 76.62 85 GLU A C 1
ATOM 658 O O . GLU A 1 85 ? -5.931 -7.040 -14.055 1.00 76.62 85 GLU A O 1
ATOM 663 N N . GLU A 1 86 ? -6.533 -6.053 -15.987 1.00 69.06 86 GLU A N 1
ATOM 664 C CA . GLU A 1 86 ? -6.512 -7.269 -16.790 1.00 69.06 86 GLU A CA 1
ATOM 665 C C . GLU A 1 86 ? -5.050 -7.718 -16.911 1.00 69.06 86 GLU A C 1
ATOM 667 O O . GLU A 1 86 ? -4.206 -7.014 -17.472 1.00 69.06 86 GLU A O 1
ATOM 672 N N . GLY A 1 87 ? -4.717 -8.849 -16.289 1.00 62.09 87 GLY A N 1
ATOM 673 C CA . GLY A 1 87 ? -3.348 -9.344 -16.266 1.00 62.09 87 GLY A CA 1
ATOM 674 C C . GLY A 1 87 ? -2.841 -9.640 -17.680 1.00 62.09 87 GLY A C 1
ATOM 675 O O . GLY A 1 87 ? -3.591 -10.049 -18.565 1.00 62.09 87 GLY A O 1
ATOM 676 N N . LYS A 1 88 ? -1.549 -9.391 -17.919 1.00 52.50 88 LYS A N 1
ATOM 677 C CA . LYS A 1 88 ? -0.915 -9.691 -19.209 1.00 52.50 88 LYS A CA 1
ATOM 678 C C . LYS A 1 88 ? -0.394 -11.127 -19.230 1.00 52.50 88 LYS A C 1
ATOM 680 O O . LYS A 1 88 ? 0.484 -11.480 -18.444 1.00 52.50 88 LYS A O 1
ATOM 685 N N . GLY A 1 89 ? -0.859 -11.908 -20.206 1.00 66.19 89 GLY A N 1
ATOM 686 C CA . GLY A 1 89 ? -0.354 -13.251 -20.500 1.00 66.19 89 GLY A CA 1
ATOM 687 C C . GLY A 1 89 ? -1.012 -14.340 -19.651 1.00 66.19 89 GLY A C 1
ATOM 688 O O . GLY A 1 89 ? -2.230 -14.431 -19.601 1.00 66.19 89 GLY A O 1
ATOM 689 N N . GLU A 1 90 ? -0.200 -15.178 -19.004 1.00 58.34 90 GLU A N 1
ATOM 690 C CA . GLU A 1 90 ? -0.645 -16.334 -18.199 1.00 58.34 90 GLU A CA 1
ATOM 691 C C . GLU A 1 90 ? -1.221 -15.938 -16.823 1.00 58.34 90 GLU A C 1
ATOM 693 O O . GLU A 1 90 ? -1.809 -16.748 -16.109 1.00 58.34 90 GLU A O 1
ATOM 698 N N . TYR A 1 91 ? -1.061 -14.672 -16.439 1.00 56.84 91 TYR A N 1
ATOM 699 C CA . TYR A 1 91 ? -1.563 -14.136 -15.183 1.00 56.84 91 TYR A CA 1
ATOM 700 C C . TYR A 1 91 ? -2.935 -13.501 -15.414 1.00 56.84 91 TYR A C 1
ATOM 702 O O . TYR A 1 91 ? -3.047 -12.544 -16.174 1.00 56.84 91 TYR A O 1
ATOM 710 N N . GLY A 1 92 ? -3.968 -14.037 -14.757 1.00 69.25 92 GLY A N 1
ATOM 711 C CA . GLY A 1 92 ? -5.333 -13.504 -14.797 1.00 69.25 92 GLY A CA 1
ATOM 712 C C . GLY A 1 92 ? -5.471 -12.102 -14.177 1.00 69.25 92 GLY A C 1
ATOM 713 O O . GLY A 1 92 ? -4.473 -11.515 -13.752 1.00 69.25 92 GLY A O 1
ATOM 714 N N . PRO A 1 93 ? -6.696 -11.547 -14.109 1.00 73.00 93 PRO A N 1
ATOM 715 C CA . PRO A 1 93 ? -6.940 -10.214 -13.558 1.00 73.00 93 PRO A CA 1
ATOM 716 C C . PRO A 1 93 ? -6.364 -10.076 -12.143 1.00 73.00 93 PRO A C 1
ATOM 718 O O . PRO A 1 93 ? -6.589 -10.934 -11.287 1.00 73.00 93 PRO A O 1
ATOM 721 N N . GLN A 1 94 ? -5.612 -8.999 -11.904 1.00 71.94 94 GLN A N 1
ATOM 722 C CA . GLN A 1 94 ? -4.973 -8.723 -10.617 1.00 71.94 94 GLN A CA 1
ATOM 723 C C . GLN A 1 94 ? -5.545 -7.458 -9.986 1.00 71.94 94 GLN A C 1
ATOM 725 O O . GLN A 1 94 ? -5.741 -6.432 -10.637 1.00 71.94 94 GLN A O 1
ATOM 730 N N . ASN A 1 95 ? -5.791 -7.532 -8.682 1.00 81.38 95 ASN A N 1
ATOM 731 C CA . ASN A 1 95 ? -6.158 -6.373 -7.884 1.00 81.38 95 ASN A CA 1
ATOM 732 C C . ASN A 1 95 ? -4.906 -5.531 -7.630 1.00 81.38 95 ASN A C 1
ATOM 734 O O . ASN A 1 95 ? -3.952 -6.006 -7.011 1.00 81.38 95 ASN A O 1
ATOM 738 N N . ARG A 1 96 ? -4.921 -4.280 -8.085 1.00 80.75 96 ARG A N 1
ATOM 739 C CA . ARG A 1 96 ? -3.848 -3.316 -7.863 1.00 80.75 96 ARG A CA 1
ATOM 740 C C . ARG A 1 96 ? -4.365 -2.143 -7.053 1.00 80.75 96 ARG A C 1
ATOM 742 O O . ARG A 1 96 ? -5.362 -1.521 -7.413 1.00 80.75 96 ARG A O 1
ATOM 749 N N . ILE A 1 97 ? -3.689 -1.841 -5.953 1.00 82.81 97 ILE A N 1
ATOM 750 C CA . ILE A 1 97 ? -4.067 -0.722 -5.097 1.00 82.81 97 ILE A CA 1
ATOM 751 C C . ILE A 1 97 ? -3.493 0.559 -5.708 1.00 82.81 97 ILE A C 1
ATOM 753 O O . ILE A 1 97 ? -2.295 0.671 -5.968 1.00 82.81 97 ILE A O 1
ATOM 757 N N . LYS A 1 98 ? -4.380 1.507 -6.010 1.00 79.75 98 LYS A N 1
ATOM 758 C CA . LYS A 1 98 ? -4.056 2.827 -6.560 1.00 79.75 98 LYS A CA 1
ATOM 759 C C . LYS A 1 98 ? -3.857 3.880 -5.479 1.00 79.75 98 LYS A C 1
ATOM 761 O O . LYS A 1 98 ? -3.108 4.830 -5.697 1.00 79.75 98 LYS A O 1
ATOM 766 N N . GLY A 1 99 ? -4.490 3.709 -4.321 1.00 79.50 99 GLY A N 1
ATOM 767 C CA . GLY A 1 99 ? -4.445 4.693 -3.248 1.00 79.50 99 GLY A CA 1
ATOM 768 C C . GLY A 1 99 ? -4.850 4.134 -1.891 1.00 79.50 99 GLY A C 1
ATOM 769 O O . GLY A 1 99 ? -5.564 3.137 -1.796 1.00 79.50 99 GLY A O 1
ATOM 770 N N . TYR A 1 100 ? -4.398 4.829 -0.848 1.00 83.75 100 TYR A N 1
ATOM 771 C CA . TYR A 1 100 ? -4.720 4.564 0.554 1.00 83.75 100 TYR A CA 1
ATOM 772 C C . TYR A 1 100 ? -5.289 5.841 1.151 1.00 83.75 100 TYR A C 1
ATOM 774 O O . TYR A 1 100 ? -4.768 6.932 0.909 1.00 83.75 100 TYR A O 1
ATOM 782 N N . SER A 1 101 ? -6.353 5.725 1.931 1.00 80.50 101 SER A N 1
ATOM 783 C CA . SER A 1 101 ? -6.943 6.846 2.661 1.00 80.50 101 SER A CA 1
ATOM 784 C C . SER A 1 101 ? -7.377 6.395 4.057 1.00 80.50 101 SER A C 1
ATOM 786 O O . SER A 1 101 ? -7.777 5.239 4.222 1.00 80.50 101 SER A O 1
ATOM 788 N N . PRO A 1 102 ? -7.283 7.266 5.076 1.00 79.50 102 PRO A N 1
ATOM 789 C CA . PRO A 1 102 ? -7.696 6.923 6.432 1.00 79.50 102 PRO A CA 1
ATOM 790 C C . PRO A 1 102 ? -9.194 6.606 6.472 1.00 79.50 102 PRO A C 1
ATOM 792 O O . PRO A 1 102 ? -10.006 7.324 5.880 1.00 79.50 102 PRO A O 1
ATOM 795 N N . AL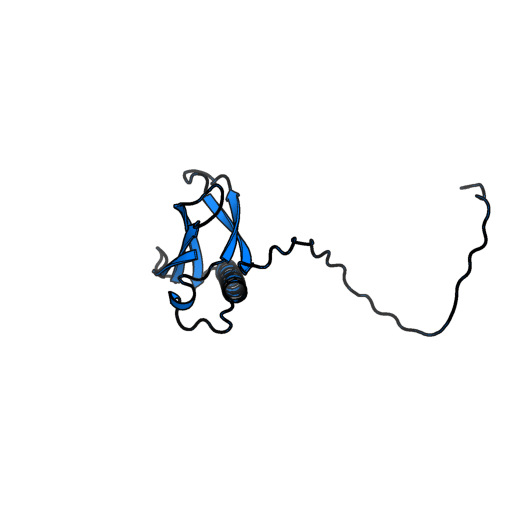A A 1 103 ? -9.573 5.524 7.158 1.00 70.06 103 ALA A N 1
ATOM 796 C CA . ALA A 1 103 ? -10.983 5.210 7.366 1.00 70.06 103 ALA A CA 1
ATOM 797 C C . ALA A 1 103 ? -11.617 6.318 8.217 1.00 70.06 103 ALA A C 1
ATOM 799 O O . ALA A 1 103 ? -11.223 6.544 9.357 1.00 70.06 103 ALA A O 1
ATOM 800 N N . GLY A 1 104 ? -12.548 7.064 7.623 1.00 63.34 104 GLY A N 1
ATOM 801 C CA . GLY A 1 104 ? -13.187 8.229 8.242 1.00 63.34 104 GLY A CA 1
ATOM 802 C C . GLY A 1 104 ? -12.996 9.540 7.479 1.00 63.34 104 GLY A C 1
ATOM 803 O O . GLY A 1 104 ? -13.735 10.487 7.733 1.00 63.34 104 GLY A O 1
ATOM 804 N N . GLN A 1 105 ? -12.083 9.603 6.502 1.00 48.56 105 GLN A N 1
ATOM 805 C CA . GLN A 1 105 ? -12.028 10.718 5.553 1.00 48.56 105 GLN A CA 1
ATOM 806 C C . GLN A 1 105 ? -12.267 10.203 4.137 1.00 48.56 105 GLN A C 1
ATOM 808 O O . GLN A 1 105 ? -11.338 9.916 3.386 1.00 48.56 105 GLN A O 1
ATOM 813 N N . SER A 1 106 ? -13.541 10.124 3.760 1.00 43.59 106 SER A N 1
ATOM 814 C CA . SER A 1 106 ? -13.962 10.121 2.360 1.00 43.59 106 SER A CA 1
ATOM 815 C C . SER A 1 106 ? -13.602 11.479 1.756 1.00 43.59 106 SER A C 1
ATOM 817 O O . SER A 1 106 ? -14.451 12.361 1.643 1.00 43.59 106 SER A O 1
ATOM 819 N N . GLN A 1 107 ? -12.325 11.709 1.453 1.00 45.59 107 GLN A N 1
ATOM 820 C CA . GLN A 1 107 ? -11.909 12.926 0.773 1.00 45.59 107 GLN A CA 1
ATOM 821 C C . GLN A 1 107 ? -11.962 12.673 -0.735 1.00 45.59 107 GLN A C 1
ATOM 823 O O . GLN A 1 107 ? -11.264 11.782 -1.221 1.00 45.59 107 GLN A O 1
ATOM 828 N N . PRO A 1 108 ? -12.790 13.415 -1.490 1.00 45.16 108 PRO A N 1
ATOM 829 C CA . PRO A 1 108 ? -12.805 13.308 -2.937 1.00 45.16 108 PRO A CA 1
ATOM 830 C C . PRO A 1 108 ? -11.421 13.689 -3.469 1.00 45.16 108 PRO A C 1
ATOM 832 O O . PRO A 1 108 ? -10.910 14.779 -3.210 1.00 45.16 108 PRO A O 1
ATOM 835 N N . HIS A 1 109 ? -10.812 12.766 -4.204 1.00 46.06 109 HIS A N 1
ATOM 836 C CA . HIS A 1 109 ? -9.606 12.985 -4.989 1.00 46.06 109 HIS A CA 1
ATOM 837 C C . HIS A 1 109 ? -9.830 14.164 -5.950 1.00 46.06 109 HIS A C 1
ATOM 839 O O . HIS A 1 109 ? -10.469 14.028 -6.989 1.00 46.06 109 HIS A O 1
ATOM 845 N N . THR A 1 110 ? -9.309 15.347 -5.619 1.00 45.03 110 THR A N 1
ATOM 846 C CA . THR A 1 110 ? -9.179 16.428 -6.597 1.00 45.03 110 THR A CA 1
ATOM 847 C C . THR A 1 110 ? -7.890 16.204 -7.394 1.00 45.03 110 THR A C 1
ATOM 849 O O . THR A 1 110 ? -6.812 16.075 -6.802 1.00 45.03 110 THR A O 1
ATOM 852 N N . PRO A 1 111 ? -7.951 16.112 -8.736 1.00 51.69 111 PRO A N 1
ATOM 853 C CA . PRO A 1 111 ? -6.753 15.980 -9.549 1.00 51.69 111 PRO A CA 1
ATOM 854 C C . PRO A 1 111 ? -5.903 17.243 -9.390 1.00 51.69 111 PRO A C 1
ATOM 856 O O . PRO A 1 111 ? -6.330 18.361 -9.680 1.00 51.69 111 PRO A O 1
ATOM 859 N N . ARG A 1 112 ? -4.681 17.056 -8.893 1.00 45.06 112 ARG A N 1
ATOM 860 C CA . ARG A 1 112 ? -3.697 18.121 -8.723 1.00 45.06 112 ARG A CA 1
ATOM 861 C C . ARG A 1 112 ? -3.136 18.487 -10.101 1.00 45.06 112 ARG A C 1
ATOM 863 O O . ARG A 1 112 ? -2.170 17.881 -10.554 1.00 45.06 112 ARG A O 1
ATOM 870 N N . THR A 1 113 ? -3.738 19.473 -10.763 1.00 44.00 113 THR A N 1
ATOM 871 C CA . THR A 1 113 ? -3.129 20.139 -11.922 1.00 44.00 113 THR A CA 1
ATOM 872 C C . THR A 1 113 ? -1.887 20.888 -11.449 1.00 44.00 113 THR A C 1
ATOM 874 O O . THR A 1 113 ? -1.971 21.911 -10.774 1.00 44.00 113 THR A O 1
ATOM 877 N N . SER A 1 114 ? -0.719 20.353 -11.783 1.00 54.78 114 SER A N 1
ATOM 878 C CA . SER A 1 114 ? 0.558 21.052 -11.706 1.00 54.78 114 SER A CA 1
ATOM 879 C C . SER A 1 114 ? 0.692 22.005 -12.895 1.00 54.78 114 SER A C 1
ATOM 881 O O . SER A 1 114 ? 0.731 21.549 -14.036 1.00 54.78 114 SER A O 1
ATOM 883 N N . ALA A 1 115 ? 0.825 23.303 -12.631 1.00 47.25 115 ALA A N 1
ATOM 884 C CA . ALA A 1 115 ? 1.389 24.265 -13.574 1.00 47.25 115 ALA A CA 1
ATOM 885 C C . ALA A 1 115 ? 2.481 25.076 -12.848 1.00 47.25 115 ALA A C 1
ATOM 887 O O . ALA A 1 115 ? 2.252 25.503 -11.713 1.00 47.25 115 ALA A O 1
ATOM 888 N N . PRO A 1 116 ? 3.683 25.227 -13.437 1.00 52.41 116 PRO A N 1
ATOM 889 C CA . PRO A 1 116 ? 4.827 25.834 -12.772 1.00 52.41 116 PRO A CA 1
ATOM 890 C C . PRO A 1 116 ? 4.689 27.355 -12.683 1.00 52.41 116 PRO A C 1
ATOM 892 O O . PRO A 1 116 ? 4.195 28.019 -13.591 1.00 52.41 116 PRO A O 1
ATOM 895 N N . ALA A 1 117 ? 5.174 27.891 -11.566 1.00 55.12 117 ALA A N 1
ATOM 896 C CA . ALA A 1 117 ? 5.331 29.312 -11.330 1.00 55.12 117 ALA A CA 1
ATOM 897 C C . ALA A 1 117 ? 6.466 29.886 -12.192 1.00 55.12 117 ALA A C 1
ATOM 899 O O . ALA A 1 117 ? 7.598 29.406 -12.137 1.00 55.12 117 ALA A O 1
ATOM 900 N N . TYR A 1 118 ? 6.180 30.971 -12.905 1.00 46.75 118 TYR A N 1
ATOM 901 C CA . TYR A 1 118 ? 7.172 31.979 -13.265 1.00 46.75 118 TYR A CA 1
ATOM 902 C C . TYR A 1 118 ? 6.800 33.266 -12.534 1.00 46.75 118 TYR A C 1
ATOM 904 O O . TYR A 1 118 ? 5.706 33.808 -12.687 1.00 46.75 118 TYR A O 1
ATOM 912 N N . ALA A 1 119 ? 7.718 33.697 -11.677 1.00 51.09 119 ALA A N 1
ATOM 913 C CA . ALA A 1 119 ? 7.654 34.931 -10.924 1.00 51.09 119 ALA A CA 1
ATOM 914 C C . ALA A 1 119 ? 7.877 36.142 -11.839 1.00 51.09 119 ALA A C 1
ATOM 916 O O . ALA A 1 119 ? 8.793 36.129 -12.658 1.00 51.09 119 ALA A O 1
ATOM 917 N N . ALA A 1 120 ? 7.127 37.219 -11.616 1.00 41.06 120 ALA A N 1
ATOM 918 C CA . ALA A 1 120 ? 7.632 38.576 -11.788 1.00 41.06 120 ALA A CA 1
ATOM 919 C C . ALA A 1 120 ? 6.806 39.548 -10.937 1.00 41.06 120 ALA A C 1
ATOM 921 O O . ALA A 1 120 ? 5.579 39.531 -10.938 1.00 41.06 120 ALA A O 1
ATOM 922 N N . ALA A 1 121 ? 7.531 40.353 -10.169 1.00 44.62 121 ALA A N 1
ATOM 923 C CA . ALA A 1 121 ? 7.061 41.376 -9.255 1.00 44.62 121 ALA A CA 1
ATOM 924 C C . ALA A 1 121 ? 6.198 42.457 -9.930 1.00 44.62 121 ALA A C 1
ATOM 926 O O . ALA A 1 121 ? 6.459 42.831 -11.069 1.00 44.62 121 ALA A O 1
ATOM 927 N N . SER A 1 122 ? 5.276 43.059 -9.171 1.00 43.50 122 SER A N 1
ATOM 928 C CA . SER A 1 122 ? 5.358 44.460 -8.702 1.00 43.50 122 SER A CA 1
ATOM 929 C C . SER A 1 122 ? 3.987 45.139 -8.537 1.00 43.50 122 SER A C 1
ATOM 931 O O . SER A 1 122 ? 3.132 45.078 -9.404 1.00 43.50 122 SER A O 1
ATOM 933 N N . ASN A 1 123 ? 3.863 45.820 -7.391 1.00 42.28 123 ASN A N 1
ATOM 934 C CA . ASN A 1 123 ? 3.071 47.020 -7.100 1.00 42.28 123 ASN A CA 1
ATOM 935 C C . ASN A 1 123 ? 1.546 47.055 -7.336 1.00 42.28 123 ASN A C 1
ATOM 937 O O . ASN A 1 123 ? 1.064 47.108 -8.455 1.00 42.28 123 ASN A O 1
ATOM 941 N N . GLY A 1 124 ? 0.835 47.297 -6.226 1.00 40.00 124 GLY A N 1
ATOM 942 C CA . GLY A 1 124 ? -0.033 48.474 -6.131 1.00 40.00 124 GLY A CA 1
ATOM 943 C C . GLY A 1 124 ? -1.501 48.295 -6.515 1.00 40.00 124 GLY A C 1
ATOM 944 O O . GLY A 1 124 ? -1.856 48.345 -7.678 1.00 40.00 124 GLY A O 1
ATOM 945 N N . GLY A 1 125 ? -2.350 48.208 -5.489 1.00 39.78 125 GLY A N 1
ATOM 946 C CA . GLY A 1 125 ? -3.502 49.100 -5.339 1.00 39.78 125 GLY A CA 1
ATOM 947 C C . GLY A 1 125 ? -4.630 49.086 -6.383 1.00 39.78 125 GLY A C 1
ATOM 948 O O . GLY A 1 125 ? -4.517 49.657 -7.453 1.00 39.78 125 GLY A O 1
ATOM 949 N N . GLN A 1 126 ? -5.795 48.647 -5.897 1.00 42.28 126 GLN A N 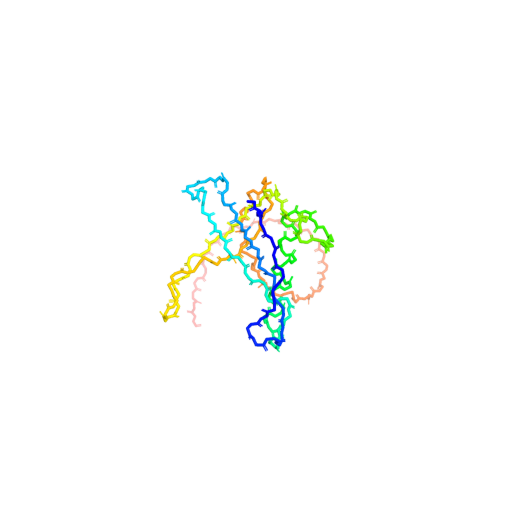1
ATOM 950 C CA . GLN A 1 126 ? -7.079 49.357 -6.020 1.00 42.28 126 GLN A CA 1
ATOM 951 C C . GLN A 1 126 ? -7.893 49.240 -7.330 1.00 42.28 126 GLN A C 1
ATOM 953 O O . GLN A 1 126 ? -7.632 49.874 -8.339 1.00 42.28 126 GLN A O 1
ATOM 958 N N . GLN A 1 127 ? -9.022 48.538 -7.152 1.00 41.91 127 GLN A N 1
ATOM 959 C CA . GLN A 1 127 ? -10.392 48.921 -7.535 1.00 41.91 127 GLN A CA 1
ATOM 960 C C . GLN A 1 127 ? -10.852 48.800 -9.004 1.00 41.91 127 GLN A C 1
ATOM 962 O O . GLN A 1 127 ? -10.407 49.480 -9.917 1.00 41.91 127 GLN A O 1
ATOM 967 N N . ALA A 1 128 ? -11.886 47.964 -9.159 1.00 45.56 128 ALA A N 1
ATOM 968 C CA . ALA A 1 128 ? -12.868 47.940 -10.248 1.00 45.56 128 ALA A CA 1
ATOM 969 C C . ALA A 1 128 ? -13.649 49.285 -10.318 1.00 45.56 128 ALA A C 1
ATOM 971 O O . ALA A 1 128 ? -13.670 49.977 -9.295 1.00 45.56 128 ALA A O 1
ATOM 972 N N . PRO A 1 129 ? -14.354 49.661 -11.418 1.00 49.88 129 PRO A N 1
ATOM 973 C CA . PRO A 1 129 ? -15.477 48.882 -11.959 1.00 49.88 129 PRO A CA 1
ATOM 974 C C . PRO A 1 129 ? -15.681 48.899 -13.498 1.00 49.88 129 PRO A C 1
ATOM 976 O O . PRO A 1 129 ? -15.235 49.772 -14.228 1.00 49.88 129 PRO A O 1
ATOM 979 N N . GLN A 1 130 ? -16.424 47.887 -13.951 1.00 52.22 130 GLN A N 1
ATOM 980 C CA . GLN A 1 130 ? -17.207 47.774 -15.187 1.00 52.22 130 GLN A CA 1
ATOM 981 C C . GLN A 1 130 ? -17.585 49.063 -15.950 1.00 52.22 130 GLN A C 1
ATOM 983 O O . GLN A 1 130 ? -18.234 49.950 -15.402 1.00 52.22 130 GLN A O 1
ATOM 988 N N . VAL A 1 131 ? -17.367 49.034 -17.273 1.00 42.94 131 VAL A N 1
ATOM 989 C CA . VAL A 1 131 ? -18.239 49.681 -18.267 1.00 42.94 131 VAL A CA 1
ATOM 990 C C . VAL A 1 131 ? -18.513 48.732 -19.431 1.00 42.94 131 VAL A C 1
ATOM 992 O O . VAL A 1 131 ? -17.638 48.025 -19.926 1.00 42.94 131 VAL A O 1
ATOM 995 N N . ALA A 1 132 ? -19.784 48.703 -19.801 1.00 50.88 132 ALA A N 1
ATOM 996 C CA . ALA A 1 132 ? -20.363 47.922 -20.870 1.00 50.88 132 ALA A CA 1
ATOM 997 C C . ALA A 1 132 ? -19.977 48.432 -22.271 1.00 50.88 132 ALA A C 1
ATOM 999 O O . ALA A 1 132 ? -19.610 49.590 -22.454 1.00 50.88 132 ALA A O 1
ATOM 1000 N N . SER A 1 133 ? -20.235 47.550 -23.239 1.00 50.94 133 SER A N 1
ATOM 1001 C CA . SER A 1 133 ? -20.713 47.826 -24.600 1.00 50.94 133 SER A CA 1
ATOM 1002 C C . SER A 1 133 ? -19.766 47.579 -25.778 1.00 50.94 133 SER A C 1
ATOM 1004 O O . SER A 1 133 ? -18.838 48.321 -26.079 1.00 50.94 133 SER A O 1
ATOM 1006 N N . THR A 1 134 ? -20.248 46.608 -26.560 1.00 57.81 134 THR A N 1
ATOM 1007 C CA . THR A 1 134 ? -20.244 46.459 -28.024 1.00 57.81 134 THR A CA 1
ATOM 1008 C C . THR A 1 134 ? -19.008 45.906 -28.754 1.00 57.81 134 THR A C 1
ATOM 1010 O O . THR A 1 134 ? -17.890 46.369 -28.550 1.00 57.81 134 THR A O 1
ATOM 1013 N N . PRO A 1 135 ? -19.223 44.921 -29.660 1.00 56.94 135 PRO A N 1
ATOM 1014 C CA . PRO A 1 135 ? -18.178 44.265 -30.435 1.00 56.94 135 PRO A CA 1
ATOM 1015 C C . PRO A 1 135 ? -17.750 45.126 -31.631 1.00 56.94 135 PRO A C 1
ATOM 1017 O O . PRO A 1 135 ? -18.582 45.642 -32.379 1.00 56.94 135 PRO A O 1
ATOM 1020 N N . VAL A 1 136 ? -16.437 45.245 -31.837 1.00 52.72 136 VAL A N 1
ATOM 1021 C CA . VAL A 1 136 ? -15.830 46.055 -32.898 1.00 52.72 136 VAL A CA 1
ATOM 1022 C C . VAL A 1 136 ? -15.166 45.141 -33.948 1.00 52.72 136 VAL A C 1
ATOM 1024 O O . VAL A 1 136 ? -14.094 44.582 -33.759 1.00 52.72 136 VAL A O 1
ATOM 1027 N N . TRP A 1 137 ? -15.930 44.874 -35.007 1.00 55.50 137 TRP A N 1
ATOM 1028 C CA . TRP A 1 137 ? -15.561 44.552 -36.392 1.00 55.50 137 TRP A CA 1
ATOM 1029 C C . TRP A 1 137 ? -14.070 44.467 -36.803 1.00 55.50 137 TRP A C 1
ATOM 1031 O O . TRP A 1 137 ? -13.255 45.327 -36.496 1.00 55.50 137 TRP A O 1
ATOM 1041 N N . LYS A 1 138 ? -13.831 43.521 -37.729 1.00 54.06 138 LYS A N 1
ATOM 1042 C CA . LYS A 1 138 ? -12.701 43.398 -38.678 1.00 54.06 138 LYS A CA 1
ATOM 1043 C C . LYS A 1 138 ? -11.386 42.819 -38.149 1.00 54.06 138 LYS A C 1
ATOM 1045 O O . LYS A 1 138 ? -10.455 43.528 -37.791 1.00 54.06 138 LYS A O 1
ATOM 1050 N N . ARG A 1 139 ? -11.246 41.508 -38.374 1.00 54.31 139 ARG A N 1
ATOM 1051 C CA . ARG A 1 139 ? -10.017 40.983 -38.982 1.00 54.31 139 ARG A CA 1
ATOM 1052 C C . ARG A 1 139 ? -9.867 41.607 -40.372 1.00 54.31 139 ARG A C 1
ATOM 1054 O O . ARG A 1 139 ? -10.802 41.536 -41.174 1.00 54.31 139 ARG A O 1
ATOM 1061 N N . LYS A 1 140 ? -8.714 42.204 -40.632 1.00 52.28 140 LYS A N 1
ATOM 1062 C CA . LYS A 1 140 ? -8.152 42.375 -41.966 1.00 52.28 140 LYS A CA 1
ATOM 1063 C C . LYS A 1 140 ? -6.714 41.889 -41.903 1.00 52.28 140 LYS A C 1
ATOM 1065 O O . LYS A 1 140 ? -6.103 42.096 -40.832 1.00 52.28 140 LYS A O 1
#

Foldseek 3Di:
DWDDWDWDQDPVNQFIKIKIWDAACDDPRHGDIAIDIQGCTDPDPVSNVVSVVQVCQLCVQQVNPDPPDPCSSPPADKDWDWDFDQDPDPDGTHTDTPHIHHVPDPDPDDPDDDDDDDDDDDDDDDDDDDDDDDDDDDDD

pLDDT: mean 71.9, std 15.62, range [39.78, 89.56]

Sequence (140 aa):
VAIASEMKATKNNTGEYLQITFEIVEGEHKGRKIFERLNIRNANKTAEDIAQRTLSALCRAVGVMQLSDSEQLHDIPVTLEIAVEEGKGEYGPQNRIKGYSPAGQSQPHTPRTSAPAYAAASNGGQQAPQVASTPVWKRK

Secondary structure (DSSP, 8-state):
-EEEEEEEE-TTSS-EEEEEEEE--SSTTTT-EEEEEEEEE-S-HHHHHHHHHHHHHHHHHHT-SS-S-GGGGBT--EEEEEEEE---TTS--EEEEEEEEETT------------------------------------

Radius of gyration: 24.18 Å; chains: 1; bounding box: 39×66×56 Å